Protein AF-A0A2W4L410-F1 (afdb_monomer_lite)

Foldseek 3Di:
DDDDDDDDDDDDPPVDPPPDPPPDPPPDDPQDPVNVVVVVVVVVVVVVVVVVVVVVVVVVVCPDDDDPVVVVVVVCCVLCVVCVVVCVVVVVVVVVVQLVVLCVVCVVVVPNVCSVVVSVVCCVPPVVVVVVVVSVVVVVVVVVVVVVVVVVVVVVVD

Sequence (158 aa):
MRASVTTSTPEASEGPVSRGSRTTLVPPPPPTLFARWTESTLAFLRHFGLLSEMTVRAVRAGFKRPFEGKAIIAQLEALGVASVGIVTVTSVFIGMVMAVQFAFGLRKFGGMEYTGRVVALSFARELAPTLTAGMVGGRRGSGMGGEGGALKVTEEIH

Structure (mmCIF, N/CA/C/O backbone):
data_AF-A0A2W4L410-F1
#
_entry.id   AF-A0A2W4L410-F1
#
loop_
_atom_site.group_PDB
_atom_site.id
_atom_site.type_symbol
_atom_site.label_atom_id
_atom_site.label_alt_id
_atom_site.label_comp_id
_atom_site.label_asym_id
_atom_site.label_entity_id
_atom_site.label_seq_id
_atom_site.pdbx_PDB_ins_code
_atom_site.Cartn_x
_atom_site.Cartn_y
_atom_sit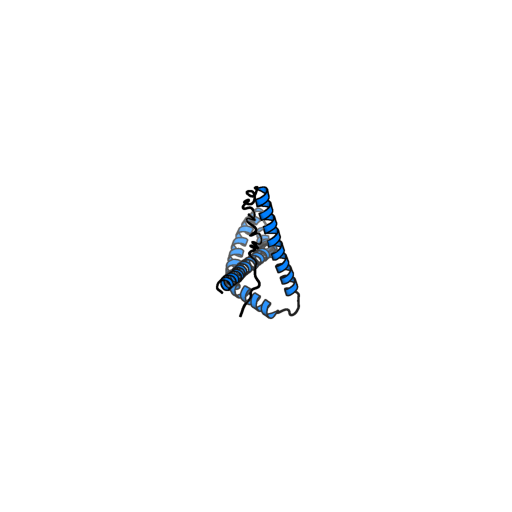e.Cartn_z
_atom_site.occupancy
_atom_site.B_iso_or_equiv
_atom_site.auth_seq_id
_atom_site.auth_comp_id
_atom_site.auth_asym_id
_atom_site.auth_atom_id
_atom_site.pdbx_PDB_model_num
ATOM 1 N N . MET A 1 1 ? 83.180 -35.267 -59.270 1.00 49.53 1 MET A N 1
ATOM 2 C CA . MET A 1 1 ? 82.973 -33.875 -59.718 1.00 49.53 1 MET A CA 1
ATOM 3 C C . MET A 1 1 ? 82.991 -32.993 -58.467 1.00 49.53 1 MET A C 1
ATOM 5 O O . MET A 1 1 ? 82.057 -33.054 -57.683 1.00 49.53 1 MET A O 1
ATOM 9 N N . ARG A 1 2 ? 84.132 -32.323 -58.211 1.00 34.75 2 ARG A N 1
ATOM 10 C CA . ARG A 1 2 ? 84.311 -31.147 -57.314 1.00 34.75 2 ARG A CA 1
ATOM 11 C C . ARG A 1 2 ? 83.206 -30.105 -57.612 1.00 34.75 2 ARG A C 1
ATOM 13 O O . ARG A 1 2 ? 82.719 -30.119 -58.734 1.00 34.75 2 ARG A O 1
ATOM 20 N N . ALA A 1 3 ? 82.787 -29.154 -56.778 1.00 44.81 3 ALA A N 1
ATOM 21 C CA . ALA A 1 3 ? 83.333 -28.466 -55.602 1.00 44.81 3 ALA A CA 1
ATOM 22 C C . ALA A 1 3 ? 82.143 -27.655 -55.005 1.00 44.81 3 ALA A C 1
ATOM 24 O O . ALA A 1 3 ? 81.331 -27.148 -55.771 1.00 44.81 3 ALA A O 1
ATOM 25 N N . SER A 1 4 ? 81.852 -27.709 -53.701 1.00 51.00 4 SER A N 1
ATOM 26 C CA . SER A 1 4 ? 82.269 -26.743 -52.659 1.00 51.00 4 SER A CA 1
ATOM 27 C C . SER A 1 4 ? 81.872 -25.277 -52.892 1.00 51.00 4 SER A C 1
ATOM 29 O O . SER A 1 4 ? 82.469 -24.662 -53.762 1.00 51.00 4 SER A O 1
ATOM 31 N N . VAL A 1 5 ? 80.992 -24.731 -52.036 1.00 59.81 5 VAL A N 1
ATOM 32 C CA . VAL A 1 5 ? 81.019 -23.382 -51.402 1.00 59.81 5 VAL A CA 1
ATOM 33 C C . VAL A 1 5 ? 80.009 -23.464 -50.233 1.00 59.81 5 VAL A C 1
ATOM 35 O O . VAL A 1 5 ? 78.812 -23.542 -50.473 1.00 59.81 5 VAL A O 1
ATOM 38 N N . THR A 1 6 ? 80.403 -23.894 -49.028 1.00 54.19 6 THR A N 1
ATOM 39 C CA . THR A 1 6 ? 80.998 -23.134 -47.902 1.00 54.19 6 THR A CA 1
ATOM 40 C C . THR A 1 6 ? 80.037 -22.197 -47.162 1.00 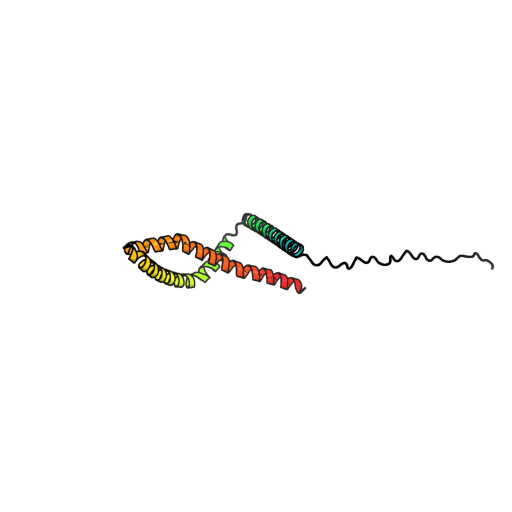54.19 6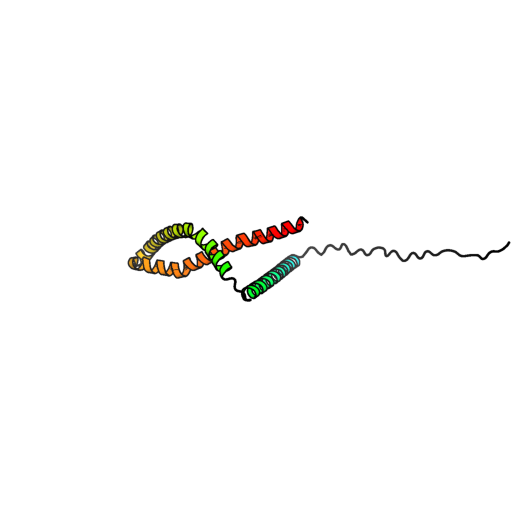 THR A C 1
ATOM 42 O O . THR A 1 6 ? 79.594 -21.212 -47.736 1.00 54.19 6 THR A O 1
ATOM 45 N N . THR A 1 7 ? 79.892 -22.499 -45.856 1.00 51.34 7 THR A N 1
ATOM 46 C CA . THR A 1 7 ? 79.951 -21.584 -44.683 1.00 51.34 7 THR A CA 1
ATOM 47 C C . THR A 1 7 ? 78.867 -20.505 -44.585 1.00 51.34 7 THR A C 1
ATOM 49 O O . THR A 1 7 ? 78.594 -19.819 -45.550 1.00 51.34 7 THR A O 1
ATOM 52 N N . SER A 1 8 ? 78.205 -20.249 -43.461 1.00 49.81 8 SER A N 1
ATOM 53 C CA . SER A 1 8 ? 78.676 -20.102 -42.075 1.00 49.81 8 SER A CA 1
ATOM 54 C C . SER A 1 8 ? 77.421 -19.961 -41.193 1.00 49.81 8 SER A C 1
ATOM 56 O O . SER A 1 8 ? 76.543 -19.195 -41.569 1.00 49.81 8 SER A O 1
ATOM 58 N N . THR A 1 9 ? 77.212 -20.791 -40.165 1.00 48.47 9 THR A N 1
ATOM 59 C CA . THR A 1 9 ? 77.397 -20.442 -38.730 1.00 48.47 9 THR A CA 1
ATOM 60 C C . THR A 1 9 ? 76.334 -19.450 -38.170 1.00 48.47 9 THR A C 1
ATOM 62 O O . THR A 1 9 ? 75.485 -18.993 -38.922 1.00 48.47 9 THR A O 1
ATOM 65 N N . PRO A 1 10 ? 76.213 -19.242 -36.844 1.00 55.56 10 PRO A N 1
ATOM 66 C CA . PRO A 1 10 ? 74.960 -19.431 -36.110 1.00 55.56 10 PRO A CA 1
ATOM 67 C C . PRO A 1 10 ? 74.468 -18.153 -35.402 1.00 55.56 10 PRO A C 1
ATOM 69 O O . PRO A 1 10 ? 75.243 -17.471 -34.753 1.00 55.56 10 PRO A O 1
ATOM 72 N N . GLU A 1 11 ? 73.171 -17.869 -35.400 1.00 48.88 11 GLU A N 1
ATOM 73 C CA . GLU A 1 11 ? 72.583 -16.874 -34.488 1.00 48.88 11 GLU A CA 1
ATOM 74 C C . GLU A 1 11 ? 71.138 -17.317 -34.227 1.00 48.88 11 GLU A C 1
ATOM 76 O O . GLU A 1 11 ? 70.287 -17.268 -35.106 1.00 48.88 11 GLU A O 1
ATOM 81 N N . ALA A 1 12 ? 70.794 -17.914 -33.087 1.00 56.94 12 ALA A N 1
ATOM 82 C CA . ALA A 1 12 ? 70.795 -17.244 -31.789 1.00 56.94 12 ALA A CA 1
ATOM 83 C C . ALA A 1 12 ? 70.233 -15.813 -31.860 1.00 56.94 12 ALA A C 1
ATOM 85 O O . ALA A 1 12 ? 70.721 -14.914 -31.190 1.00 56.94 12 ALA A O 1
ATOM 86 N N . SER A 1 13 ? 69.155 -15.604 -32.622 1.00 47.91 13 SER A N 1
ATOM 87 C CA . SER A 1 13 ? 68.188 -14.564 -32.271 1.00 47.91 13 SER A CA 1
ATOM 88 C C . SER A 1 13 ? 67.256 -15.133 -31.203 1.00 47.91 13 SER A C 1
ATOM 90 O O . SER A 1 13 ? 66.089 -15.449 -31.434 1.00 47.91 13 SER A O 1
ATOM 92 N N . GLU A 1 14 ? 67.823 -15.305 -30.008 1.00 49.97 14 GLU A N 1
ATOM 93 C CA . GLU A 1 14 ? 67.057 -15.188 -28.778 1.00 49.97 14 GLU A CA 1
ATOM 94 C C . GLU A 1 14 ? 66.502 -13.759 -28.754 1.00 49.97 14 GLU A C 1
ATOM 96 O O . GLU A 1 14 ? 67.104 -12.832 -28.212 1.00 49.97 14 GLU A O 1
ATOM 101 N N . GLY A 1 15 ? 65.350 -13.556 -29.400 1.00 46.31 15 GLY A N 1
ATOM 102 C CA . GLY A 1 15 ? 64.506 -12.415 -29.085 1.00 46.31 15 GLY A CA 1
ATOM 103 C C . GLY A 1 15 ? 64.291 -12.443 -27.572 1.00 46.31 15 GLY A C 1
ATOM 104 O O . GLY A 1 15 ? 64.009 -13.520 -27.037 1.00 46.31 15 GLY A O 1
ATOM 105 N N . PRO A 1 16 ? 64.498 -11.324 -26.857 1.00 55.53 16 PRO A N 1
ATOM 106 C CA . PRO A 1 16 ? 64.531 -11.346 -25.411 1.00 55.53 16 PRO A CA 1
ATOM 107 C C . PRO A 1 16 ? 63.186 -11.870 -24.929 1.00 55.53 16 PRO A C 1
ATOM 109 O O . PRO A 1 16 ? 62.162 -11.196 -25.036 1.00 55.53 16 PRO A O 1
ATOM 112 N N . VAL A 1 17 ? 63.206 -13.088 -24.387 1.00 61.50 17 VAL A N 1
ATOM 113 C CA . VAL A 1 17 ? 62.214 -13.561 -23.434 1.00 61.50 17 VAL A CA 1
ATOM 114 C C . VAL A 1 17 ? 62.173 -12.472 -22.378 1.00 61.50 17 VAL A C 1
ATOM 116 O O . VAL A 1 17 ? 63.079 -12.371 -21.545 1.00 61.50 17 VAL A O 1
ATOM 119 N N . SER A 1 18 ? 61.175 -11.589 -22.478 1.00 59.09 18 SER A N 1
ATOM 120 C CA . SER A 1 18 ? 60.958 -10.517 -21.524 1.00 59.09 18 SER A CA 1
ATOM 121 C C . SER A 1 18 ? 60.529 -11.177 -20.223 1.00 59.09 18 SER A C 1
ATOM 123 O O . SER A 1 18 ? 59.351 -11.377 -19.923 1.00 59.09 18 SER A O 1
ATOM 125 N N . ARG A 1 19 ? 61.554 -11.581 -19.475 1.00 59.38 19 ARG A N 1
ATOM 126 C CA . ARG A 1 19 ? 61.540 -11.846 -18.052 1.00 59.38 19 ARG A CA 1
ATOM 127 C C . ARG A 1 19 ? 60.658 -10.807 -17.377 1.00 59.38 19 ARG A C 1
ATOM 129 O O . ARG A 1 19 ? 60.946 -9.619 -17.431 1.00 59.38 19 ARG A O 1
ATOM 136 N N . GLY A 1 20 ? 59.655 -11.295 -16.659 1.00 58.28 20 GLY A N 1
ATOM 137 C CA . GLY A 1 20 ? 59.234 -10.679 -15.411 1.00 58.28 20 GLY A CA 1
ATOM 138 C C . GLY A 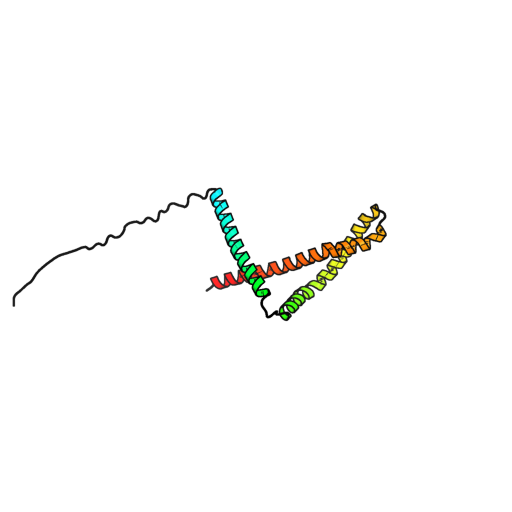1 20 ? 58.739 -9.241 -15.510 1.00 58.28 20 GLY A C 1
ATOM 139 O O . GLY A 1 20 ? 59.326 -8.344 -14.919 1.00 58.28 20 GLY A O 1
ATOM 140 N N . SER A 1 21 ? 57.569 -9.053 -16.103 1.00 51.38 21 SER A N 1
ATOM 141 C CA . SER A 1 21 ? 56.598 -8.118 -15.533 1.00 51.38 21 SER A CA 1
ATOM 142 C C . SER A 1 21 ? 55.663 -8.972 -14.672 1.00 51.38 21 SER A C 1
ATOM 144 O O . SER A 1 21 ? 54.587 -9.364 -15.095 1.00 51.38 21 SER A O 1
ATOM 146 N N . ARG A 1 22 ? 56.085 -9.496 -13.512 1.00 52.97 22 ARG A N 1
ATOM 147 C CA . ARG A 1 22 ? 55.814 -8.836 -12.220 1.00 52.97 22 ARG A CA 1
ATOM 148 C C . ARG A 1 22 ? 54.820 -7.673 -12.360 1.00 52.97 22 ARG A C 1
ATOM 150 O O . ARG A 1 22 ? 55.144 -6.544 -12.014 1.00 52.97 22 ARG A O 1
ATOM 157 N N . THR A 1 23 ? 53.605 -7.950 -12.844 1.00 59.03 23 THR A N 1
ATOM 158 C CA . THR A 1 23 ? 52.434 -7.184 -12.422 1.00 59.03 23 THR A CA 1
ATOM 159 C C . THR A 1 23 ? 52.426 -7.342 -10.922 1.00 59.03 23 THR A C 1
ATOM 161 O O . THR A 1 23 ? 52.232 -8.430 -10.383 1.00 59.03 23 THR A O 1
ATOM 164 N N . THR A 1 24 ? 52.868 -6.280 -10.277 1.00 55.75 24 THR A N 1
ATOM 165 C CA . THR A 1 24 ? 53.118 -6.197 -8.859 1.00 55.75 24 THR A CA 1
ATOM 166 C C . THR A 1 24 ? 51.919 -6.766 -8.116 1.00 55.75 24 THR A C 1
ATOM 168 O O . THR A 1 24 ? 50.854 -6.158 -8.093 1.00 55.75 24 THR A O 1
ATOM 171 N N . LEU A 1 25 ? 52.134 -7.921 -7.483 1.00 58.12 25 LEU A N 1
ATOM 172 C CA . LEU A 1 25 ? 51.432 -8.423 -6.301 1.00 58.12 25 LEU A CA 1
ATOM 173 C C . LEU A 1 25 ? 51.635 -7.433 -5.134 1.00 58.12 25 LEU A C 1
ATOM 175 O O . LEU A 1 25 ? 52.060 -7.803 -4.046 1.00 58.12 25 LEU A O 1
ATOM 179 N N . VAL A 1 26 ? 51.400 -6.142 -5.372 1.00 61.03 26 VAL A N 1
ATOM 180 C CA . VAL A 1 26 ? 51.114 -5.195 -4.307 1.00 61.03 26 VAL A CA 1
ATOM 181 C C . VAL A 1 26 ? 49.641 -5.450 -4.024 1.00 61.03 26 VAL A C 1
ATOM 183 O O . VAL A 1 26 ? 48.812 -5.098 -4.869 1.00 61.03 26 VAL A O 1
ATOM 186 N N . PRO A 1 27 ? 49.288 -6.141 -2.922 1.00 68.94 27 PRO A N 1
ATOM 187 C CA . PRO A 1 27 ? 47.896 -6.181 -2.514 1.00 68.94 27 PRO A CA 1
ATOM 188 C C . PRO A 1 27 ? 47.415 -4.727 -2.447 1.00 68.94 27 PRO A C 1
ATOM 190 O O . PRO A 1 27 ? 48.185 -3.873 -1.984 1.00 68.94 27 PRO A O 1
ATOM 193 N N . PRO A 1 28 ? 46.200 -4.410 -2.935 1.00 73.50 28 PRO A N 1
ATOM 194 C CA . PRO A 1 28 ? 45.648 -3.081 -2.725 1.00 73.50 28 PRO A CA 1
ATOM 195 C C . PRO A 1 28 ? 45.826 -2.745 -1.237 1.00 73.50 28 PRO A C 1
ATOM 197 O O . PRO A 1 28 ? 45.608 -3.636 -0.404 1.00 73.50 28 PRO A O 1
ATOM 200 N N . PRO A 1 29 ? 46.309 -1.534 -0.890 1.00 74.44 29 PRO A N 1
ATOM 201 C CA . PRO A 1 29 ? 46.491 -1.160 0.507 1.00 74.44 29 PRO A CA 1
ATOM 202 C C . PRO A 1 29 ? 45.205 -1.521 1.254 1.00 74.44 29 PRO A C 1
ATOM 204 O O . PRO A 1 29 ? 44.129 -1.267 0.699 1.00 74.44 29 PRO A O 1
ATOM 207 N N . PRO A 1 30 ? 45.288 -2.166 2.441 1.00 72.69 30 PRO A N 1
ATOM 208 C CA . PRO A 1 30 ? 44.104 -2.616 3.158 1.00 72.69 30 PRO A CA 1
ATOM 209 C C . PRO A 1 30 ? 43.162 -1.427 3.211 1.00 72.69 30 PRO A C 1
ATOM 211 O O . PRO A 1 30 ? 43.602 -0.346 3.626 1.00 72.69 30 PRO A O 1
ATOM 214 N N . PRO A 1 31 ? 41.936 -1.570 2.684 1.00 70.06 31 PRO A N 1
ATOM 215 C CA . PRO A 1 31 ? 41.114 -0.417 2.424 1.00 70.06 31 PRO A CA 1
ATOM 216 C C . PRO A 1 31 ? 40.928 0.264 3.770 1.00 70.06 31 PRO A C 1
ATOM 218 O O . PRO A 1 31 ? 40.412 -0.322 4.729 1.00 70.06 31 PRO A O 1
ATOM 221 N N . THR A 1 32 ? 41.445 1.488 3.859 1.00 82.50 32 THR A N 1
ATOM 222 C CA . THR A 1 32 ? 41.225 2.340 5.019 1.00 82.50 32 THR A CA 1
ATOM 223 C C . THR A 1 32 ? 39.720 2.368 5.268 1.00 82.50 32 THR A C 1
ATOM 225 O O . THR A 1 32 ? 38.928 2.199 4.337 1.00 82.50 32 THR A O 1
ATOM 228 N N . LEU A 1 33 ? 39.278 2.556 6.514 1.00 80.19 33 LEU A N 1
ATOM 229 C CA . LEU A 1 33 ? 37.837 2.634 6.803 1.00 80.19 33 LEU A CA 1
ATOM 230 C C . LEU A 1 33 ? 37.129 3.624 5.857 1.00 80.19 33 LEU A C 1
ATOM 232 O O . LEU A 1 33 ? 36.014 3.370 5.410 1.00 80.19 33 LEU A O 1
ATOM 236 N N . PHE A 1 34 ? 37.848 4.678 5.460 1.00 81.44 34 PHE A N 1
ATOM 237 C CA . PHE A 1 34 ? 37.446 5.626 4.431 1.00 81.44 34 PHE A CA 1
ATOM 238 C C . PHE A 1 34 ? 37.350 5.024 3.017 1.00 81.44 34 PHE A C 1
ATOM 240 O O . PHE A 1 34 ? 36.342 5.231 2.345 1.00 81.44 34 PHE A O 1
ATOM 247 N N . ALA A 1 35 ? 38.336 4.246 2.559 1.00 82.81 35 ALA A N 1
ATOM 248 C CA . ALA A 1 35 ? 38.268 3.552 1.271 1.00 82.8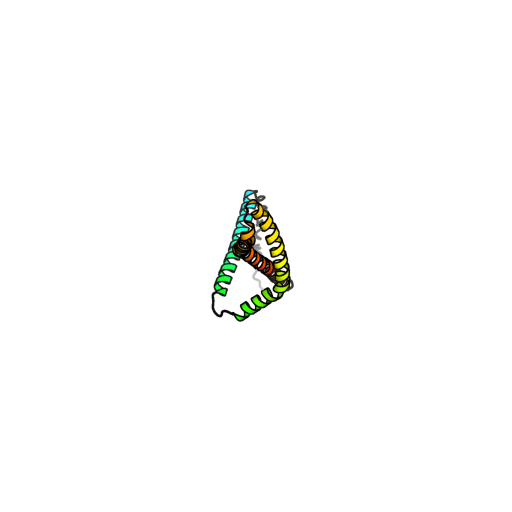1 35 ALA A CA 1
ATOM 249 C C . ALA A 1 35 ? 37.096 2.555 1.215 1.00 82.81 35 ALA A C 1
ATOM 251 O O . ALA A 1 35 ? 36.323 2.591 0.263 1.00 82.81 35 ALA A O 1
ATOM 252 N N . ARG A 1 36 ? 36.868 1.761 2.274 1.00 81.12 36 ARG A N 1
ATOM 253 C CA . ARG A 1 36 ? 35.719 0.830 2.353 1.00 81.12 36 ARG A CA 1
ATOM 254 C C . ARG A 1 36 ? 34.382 1.562 2.289 1.00 81.12 36 ARG A C 1
ATOM 256 O O . ARG A 1 36 ? 33.450 1.111 1.622 1.00 81.12 36 ARG A O 1
ATOM 263 N N . TRP A 1 37 ? 34.283 2.691 2.989 1.00 86.25 37 TRP A N 1
ATOM 264 C CA . TRP A 1 37 ? 33.086 3.527 3.000 1.00 86.25 37 TRP A CA 1
ATOM 265 C C . TRP A 1 37 ? 32.830 4.171 1.632 1.00 86.25 37 TRP A C 1
ATOM 267 O O . TRP A 1 37 ? 31.695 4.186 1.151 1.00 86.25 37 TRP A O 1
ATOM 277 N N . THR A 1 38 ? 33.891 4.624 0.965 1.00 88.31 38 THR A N 1
ATOM 278 C CA . THR A 1 38 ? 33.817 5.223 -0.372 1.00 88.31 38 THR A CA 1
ATOM 279 C C . THR A 1 38 ? 33.436 4.180 -1.422 1.00 88.31 38 THR A C 1
ATOM 281 O O . THR A 1 38 ? 32.523 4.416 -2.209 1.00 88.31 38 THR A O 1
ATOM 284 N N . GLU A 1 39 ? 34.054 2.996 -1.402 1.00 87.00 39 GLU A N 1
ATOM 285 C CA . GLU A 1 39 ? 33.712 1.876 -2.290 1.00 87.00 39 GLU A CA 1
ATOM 286 C C . GLU A 1 39 ? 32.261 1.422 -2.101 1.00 87.00 39 GLU A C 1
ATOM 288 O O . GLU A 1 39 ? 31.547 1.227 -3.084 1.00 87.00 39 GLU A O 1
ATOM 293 N N . SER A 1 40 ? 31.788 1.337 -0.853 1.00 86.12 40 SER A N 1
ATOM 294 C CA . SER A 1 40 ? 30.394 0.985 -0.544 1.00 86.12 40 SER A CA 1
ATOM 295 C C . SER A 1 40 ? 29.413 2.047 -1.045 1.00 86.12 40 SER A C 1
ATOM 297 O O . SER A 1 40 ? 28.377 1.718 -1.622 1.00 86.12 40 SER A O 1
ATOM 299 N N . THR A 1 41 ? 29.754 3.326 -0.878 1.00 85.94 41 THR A N 1
ATOM 300 C CA . THR A 1 41 ? 28.931 4.453 -1.336 1.00 85.94 41 THR A CA 1
ATOM 301 C C . THR A 1 41 ? 28.865 4.496 -2.861 1.00 85.94 41 THR A C 1
ATOM 303 O O . THR A 1 41 ? 27.781 4.618 -3.429 1.00 85.94 41 THR A O 1
ATOM 306 N N . LEU A 1 42 ? 29.998 4.312 -3.546 1.00 88.00 42 LEU A N 1
ATOM 307 C CA . LEU A 1 42 ? 30.064 4.242 -5.008 1.00 88.00 42 LEU A CA 1
ATOM 308 C C . LEU A 1 42 ? 29.333 3.016 -5.561 1.00 88.00 42 LEU A C 1
ATOM 310 O O . LEU A 1 42 ? 28.639 3.124 -6.574 1.00 88.00 42 LEU A O 1
ATOM 314 N N . ALA A 1 43 ? 29.450 1.864 -4.899 1.00 87.31 43 ALA A N 1
ATOM 315 C CA . ALA A 1 43 ? 28.682 0.678 -5.248 1.00 87.31 43 ALA A CA 1
ATOM 316 C C . ALA A 1 43 ? 27.180 0.952 -5.103 1.00 87.31 43 ALA A C 1
ATOM 318 O O . ALA A 1 43 ? 26.429 0.697 -6.043 1.00 87.31 43 ALA A O 1
ATOM 319 N N . PHE A 1 44 ? 26.739 1.534 -3.986 1.00 88.44 44 PHE A N 1
ATOM 320 C CA . PHE A 1 44 ? 25.339 1.904 -3.774 1.00 88.44 44 PHE A CA 1
ATOM 321 C C . PHE A 1 44 ? 24.832 2.882 -4.843 1.00 88.44 44 PHE A C 1
ATOM 323 O O . PHE A 1 44 ? 23.795 2.633 -5.450 1.00 88.44 44 PHE A O 1
ATOM 330 N N . LEU A 1 45 ? 25.595 3.937 -5.149 1.00 92.44 45 LEU A N 1
ATOM 331 C CA . LEU A 1 45 ? 25.276 4.913 -6.199 1.00 92.44 45 LEU A CA 1
ATOM 332 C C . LEU A 1 45 ? 25.155 4.269 -7.586 1.00 92.44 45 LEU A C 1
ATOM 334 O O . LEU A 1 45 ? 24.243 4.610 -8.336 1.00 92.44 45 LEU A O 1
ATOM 338 N N . ARG A 1 46 ? 26.028 3.314 -7.930 1.00 90.56 46 ARG A N 1
ATOM 339 C CA . ARG A 1 46 ? 25.936 2.570 -9.198 1.00 90.56 46 ARG A CA 1
ATOM 340 C C . ARG A 1 46 ? 24.677 1.709 -9.266 1.00 90.56 46 ARG A C 1
ATOM 342 O O . ARG A 1 46 ? 23.966 1.767 -10.265 1.00 90.56 46 ARG A O 1
ATOM 349 N N . HIS A 1 47 ? 24.375 0.953 -8.209 1.00 89.31 47 HIS A N 1
ATOM 350 C CA . HIS A 1 47 ? 23.152 0.143 -8.147 1.00 89.31 47 HIS A CA 1
ATOM 351 C C . HIS A 1 47 ? 21.905 1.023 -8.210 1.00 89.31 47 HIS A C 1
ATOM 353 O O . HIS A 1 47 ? 20.976 0.730 -8.958 1.00 89.31 47 HIS A O 1
ATOM 359 N N . PHE A 1 48 ? 21.910 2.139 -7.484 1.00 91.62 48 PHE A N 1
ATOM 360 C CA . PHE A 1 48 ? 20.834 3.116 -7.513 1.00 91.62 48 PHE A CA 1
ATOM 361 C C . PHE A 1 48 ? 20.659 3.726 -8.910 1.00 91.62 48 PHE A C 1
ATOM 363 O O . PHE A 1 48 ? 19.534 3.838 -9.389 1.00 91.62 48 PHE A O 1
ATOM 370 N N . GLY A 1 49 ? 21.758 4.042 -9.602 1.00 90.50 49 GLY A N 1
ATOM 371 C CA . GLY A 1 49 ? 21.749 4.515 -10.987 1.00 90.50 49 GLY A CA 1
ATOM 372 C C . GLY A 1 49 ? 21.093 3.516 -11.944 1.00 90.50 49 GLY A C 1
ATOM 373 O O . GLY A 1 49 ? 20.171 3.886 -12.670 1.00 90.50 49 GLY A O 1
ATOM 374 N N . LEU A 1 50 ? 21.483 2.241 -11.880 1.00 89.69 50 LEU A N 1
ATOM 375 C CA . LEU A 1 50 ? 20.885 1.173 -12.692 1.00 89.69 50 LEU A CA 1
ATOM 376 C C . LEU A 1 50 ? 19.390 0.986 -12.391 1.00 89.69 50 LEU A C 1
ATOM 378 O O . LEU A 1 50 ? 18.575 0.932 -13.313 1.00 89.69 50 LEU A O 1
ATOM 382 N N . LEU A 1 51 ? 19.014 0.949 -11.109 1.00 88.50 51 LEU A N 1
ATOM 383 C CA . LEU A 1 51 ? 17.614 0.861 -10.683 1.00 88.50 51 LEU A CA 1
ATOM 384 C C . LEU A 1 51 ? 16.799 2.059 -11.180 1.00 88.50 51 LEU A C 1
ATOM 386 O O . LEU A 1 51 ? 15.673 1.891 -11.652 1.00 88.50 51 LEU A O 1
ATOM 390 N N . SER A 1 52 ? 17.368 3.264 -11.111 1.00 90.62 52 SER A N 1
ATOM 391 C CA . SER A 1 52 ? 16.715 4.488 -11.575 1.00 90.62 52 SER A CA 1
ATOM 392 C C . SER A 1 52 ? 16.478 4.458 -13.084 1.00 90.62 52 SER A C 1
ATOM 394 O O . SER A 1 52 ? 15.387 4.789 -13.546 1.00 90.62 52 SER A O 1
ATOM 396 N N . GLU A 1 53 ? 17.447 3.973 -13.858 1.00 91.56 53 GLU A N 1
ATOM 397 C CA . GLU A 1 53 ? 17.325 3.863 -15.303 1.00 91.56 53 GLU A CA 1
ATOM 398 C C . GLU A 1 53 ? 16.278 2.817 -15.698 1.00 91.56 53 GLU A C 1
ATOM 400 O O . GLU A 1 53 ? 15.419 3.094 -16.540 1.00 91.56 53 GLU A O 1
ATOM 405 N N . MET A 1 54 ? 16.292 1.646 -15.054 1.00 87.88 54 MET A N 1
ATOM 406 C CA . MET A 1 54 ? 15.268 0.619 -15.258 1.00 87.88 54 MET A CA 1
ATOM 407 C C . MET A 1 54 ? 13.874 1.144 -14.909 1.00 87.88 54 MET A C 1
ATOM 409 O O . MET A 1 54 ? 12.934 0.943 -15.678 1.00 87.88 54 MET A O 1
ATOM 413 N N . THR A 1 55 ? 13.749 1.890 -13.811 1.00 88.19 55 THR A N 1
ATOM 414 C CA . THR A 1 55 ? 12.484 2.503 -13.391 1.00 88.19 55 THR A CA 1
ATOM 415 C C . THR A 1 55 ? 12.000 3.533 -14.410 1.00 88.19 55 THR A C 1
ATOM 417 O O . THR A 1 55 ? 10.849 3.483 -14.836 1.00 88.19 55 THR A O 1
ATOM 420 N N . VAL A 1 56 ? 12.865 4.440 -14.871 1.00 90.25 56 VAL A N 1
ATOM 421 C CA . VAL A 1 56 ? 12.503 5.460 -15.871 1.00 90.25 56 VAL A CA 1
ATOM 422 C C . VAL A 1 56 ? 12.112 4.816 -17.200 1.00 90.25 56 VAL A C 1
ATOM 424 O O . VAL A 1 56 ? 11.135 5.242 -17.822 1.00 90.25 56 VAL A O 1
ATOM 427 N N . ARG A 1 57 ? 12.833 3.779 -17.639 1.00 87.31 57 ARG A N 1
ATOM 428 C CA . ARG A 1 57 ? 12.489 3.015 -18.847 1.00 87.31 57 ARG A CA 1
ATOM 429 C C . ARG A 1 57 ? 11.141 2.307 -18.689 1.00 87.31 57 ARG A C 1
ATOM 431 O O . ARG A 1 57 ? 10.321 2.409 -19.597 1.00 87.31 57 ARG A O 1
ATOM 438 N N . ALA A 1 58 ? 10.884 1.673 -17.545 1.00 84.81 58 ALA A N 1
ATOM 439 C CA . ALA A 1 58 ? 9.616 1.007 -17.248 1.00 84.81 58 ALA A CA 1
ATOM 440 C C . ALA A 1 58 ? 8.438 1.993 -17.218 1.00 84.81 58 ALA A C 1
ATOM 442 O O . ALA A 1 58 ? 7.415 1.751 -17.855 1.00 84.81 58 ALA A O 1
ATOM 443 N N . VAL A 1 59 ? 8.601 3.146 -16.563 1.00 85.88 59 VAL A N 1
ATOM 444 C CA . VAL A 1 59 ? 7.585 4.209 -16.543 1.00 85.88 59 VAL A CA 1
ATOM 445 C C . VAL A 1 59 ? 7.330 4.730 -17.959 1.00 85.88 59 VAL A C 1
ATOM 447 O O . VAL A 1 59 ? 6.182 4.806 -18.387 1.00 85.88 59 VAL A O 1
ATOM 450 N N . ARG A 1 60 ? 8.379 5.027 -18.736 1.00 85.06 60 ARG A N 1
ATOM 451 C CA . ARG A 1 60 ? 8.226 5.475 -20.133 1.00 85.06 60 ARG A CA 1
ATOM 452 C C . ARG A 1 60 ? 7.553 4.426 -21.017 1.00 85.06 60 ARG A C 1
ATOM 454 O O . ARG A 1 60 ? 6.776 4.800 -21.890 1.00 85.06 60 ARG A O 1
ATOM 461 N N . ALA A 1 61 ? 7.839 3.143 -20.805 1.00 80.19 61 ALA A N 1
ATOM 462 C CA . ALA A 1 61 ? 7.188 2.047 -21.515 1.00 80.19 61 ALA A CA 1
ATOM 463 C C . ALA A 1 61 ? 5.704 1.933 -21.136 1.00 80.19 61 ALA A C 1
ATOM 465 O O . ALA A 1 61 ? 4.873 1.789 -22.026 1.00 80.19 61 ALA A O 1
ATOM 466 N N . GLY A 1 62 ? 5.361 2.110 -19.856 1.00 77.12 62 GLY A N 1
ATOM 467 C CA . GLY A 1 62 ? 3.975 2.103 -19.377 1.00 77.12 62 GLY A CA 1
ATOM 468 C C . GLY A 1 62 ? 3.104 3.239 -19.930 1.00 77.12 62 GLY A C 1
ATOM 469 O O . GLY A 1 62 ? 1.890 3.090 -20.014 1.00 77.12 62 GLY A O 1
ATOM 470 N N . PHE A 1 63 ? 3.706 4.356 -20.353 1.00 77.75 63 PHE A N 1
ATOM 471 C CA . PHE A 1 63 ? 3.000 5.471 -21.000 1.00 77.75 63 PHE A CA 1
ATOM 472 C C . PHE A 1 63 ? 2.975 5.395 -22.541 1.00 77.75 63 PHE A C 1
ATOM 474 O O . PHE A 1 63 ? 2.302 6.213 -23.176 1.00 77.75 63 PHE A O 1
ATOM 481 N N . LYS A 1 64 ? 3.666 4.435 -23.174 1.00 70.19 64 LYS A N 1
ATOM 482 C CA . LYS A 1 64 ? 3.574 4.213 -24.629 1.00 70.19 64 LYS A CA 1
ATOM 483 C C . LYS A 1 64 ? 2.359 3.330 -24.953 1.00 70.19 64 LYS A C 1
ATOM 485 O O . LYS A 1 64 ? 2.156 2.290 -24.345 1.00 70.19 64 LYS A O 1
ATOM 490 N N . ARG A 1 65 ? 1.542 3.744 -25.933 1.00 56.22 65 ARG A N 1
ATOM 491 C CA . ARG A 1 65 ? 0.414 2.950 -26.473 1.00 56.22 65 ARG A CA 1
ATOM 492 C C . ARG A 1 65 ? 0.945 1.666 -27.145 1.00 56.22 65 ARG A C 1
ATOM 494 O O . ARG A 1 65 ? 1.960 1.774 -27.832 1.00 56.22 65 ARG A O 1
ATOM 501 N N . PRO A 1 66 ? 0.269 0.504 -27.048 1.00 66.56 66 PRO A N 1
ATOM 502 C CA . PRO A 1 66 ? -1.125 0.299 -26.639 1.00 66.56 66 PRO A CA 1
ATOM 503 C C . PRO A 1 66 ? -1.306 0.049 -25.132 1.00 66.56 66 PRO A C 1
ATOM 505 O O . PRO A 1 66 ? -0.622 -0.767 -24.531 1.00 66.56 66 PRO A O 1
ATOM 508 N N . PHE A 1 67 ? -2.286 0.729 -24.529 1.00 69.56 67 PHE A N 1
ATOM 509 C CA . PHE A 1 67 ? -2.724 0.430 -23.164 1.00 69.56 67 PHE A CA 1
ATOM 510 C C . PHE A 1 67 ? -3.491 -0.898 -23.163 1.00 69.56 67 PHE A C 1
ATOM 512 O O . PHE A 1 67 ? -4.626 -0.968 -23.638 1.00 69.56 67 PHE A O 1
ATOM 519 N N . GLU A 1 68 ? -2.899 -1.950 -22.604 1.00 75.25 68 GLU A N 1
ATOM 520 C CA . GLU A 1 68 ? -3.573 -3.231 -22.384 1.00 75.25 68 GLU A CA 1
ATOM 521 C C . GLU A 1 68 ? -4.502 -3.154 -21.163 1.00 75.25 68 GLU A C 1
ATOM 523 O O . GLU A 1 68 ? -4.277 -3.779 -20.128 1.00 75.25 68 GLU A O 1
ATOM 528 N N . GLY A 1 69 ? -5.591 -2.388 -21.272 1.00 79.56 69 GLY A N 1
ATOM 529 C CA . GLY A 1 69 ? -6.580 -2.260 -20.192 1.00 79.56 69 GLY A CA 1
ATOM 530 C C . GLY A 1 69 ? -7.131 -3.611 -19.713 1.00 79.56 69 GLY A C 1
ATOM 531 O O . GLY A 1 69 ? -7.420 -3.775 -18.533 1.00 79.56 69 GLY A O 1
ATOM 532 N N . LYS A 1 70 ? -7.186 -4.614 -20.601 1.00 83.31 70 LYS A N 1
ATOM 533 C CA . LYS A 1 70 ? -7.564 -5.994 -20.257 1.00 83.31 70 LYS A CA 1
ATOM 534 C C . LYS A 1 70 ? -6.606 -6.635 -19.249 1.00 83.31 70 LYS A C 1
ATOM 536 O O . LYS A 1 70 ? -7.071 -7.281 -18.318 1.00 83.31 70 LYS A O 1
ATOM 541 N N . ALA A 1 71 ? -5.297 -6.426 -19.396 1.00 82.69 71 ALA A N 1
ATOM 542 C CA . ALA A 1 71 ? -4.300 -6.948 -18.464 1.00 82.69 71 ALA A CA 1
ATOM 543 C C . ALA A 1 71 ? -4.414 -6.273 -17.088 1.00 82.69 71 ALA A C 1
ATOM 545 O O . ALA A 1 71 ? -4.308 -6.935 -16.057 1.00 82.69 71 ALA A O 1
ATOM 546 N N . ILE A 1 72 ? -4.709 -4.968 -17.066 1.00 82.94 72 ILE A N 1
ATOM 547 C CA . ILE A 1 72 ? -4.958 -4.220 -15.826 1.00 82.94 72 ILE A CA 1
ATOM 548 C C . ILE A 1 72 ? -6.203 -4.760 -15.116 1.00 82.94 72 ILE A C 1
ATOM 550 O O . ILE A 1 72 ? -6.152 -5.026 -13.918 1.00 82.94 72 ILE A O 1
ATOM 554 N N . ILE A 1 73 ? -7.304 -4.958 -15.845 1.00 85.69 73 ILE A N 1
ATOM 555 C CA . ILE A 1 73 ? -8.549 -5.499 -15.282 1.00 85.69 73 ILE A CA 1
ATOM 556 C C . ILE A 1 73 ? -8.329 -6.918 -14.753 1.00 85.69 73 ILE A C 1
ATOM 558 O O . ILE A 1 73 ? -8.718 -7.193 -13.624 1.00 85.69 73 ILE A O 1
ATOM 562 N N . ALA A 1 74 ? -7.634 -7.783 -15.496 1.00 85.62 74 ALA A N 1
ATOM 563 C CA . ALA A 1 74 ? -7.315 -9.136 -15.042 1.00 85.62 74 ALA A CA 1
ATOM 564 C C . ALA A 1 74 ? -6.463 -9.134 -13.757 1.00 85.62 74 ALA A C 1
ATOM 566 O O . ALA A 1 74 ? -6.711 -9.916 -12.839 1.00 85.62 74 ALA A O 1
ATOM 567 N N . GLN A 1 75 ? -5.491 -8.220 -13.643 1.00 82.25 75 GLN A N 1
ATOM 568 C CA . GLN A 1 75 ? -4.710 -8.052 -12.414 1.00 82.25 75 GLN A CA 1
ATOM 569 C C . GLN A 1 75 ? -5.560 -7.513 -11.259 1.00 82.25 75 GLN A C 1
ATOM 571 O O . GLN A 1 75 ? -5.396 -7.967 -10.130 1.00 82.25 75 GLN A O 1
ATOM 576 N N . LEU A 1 76 ? -6.467 -6.569 -11.514 1.00 82.88 76 LEU A N 1
ATOM 577 C CA . LEU A 1 76 ? -7.386 -6.050 -10.499 1.00 82.88 76 LEU A CA 1
ATOM 578 C C . LEU A 1 76 ? -8.365 -7.122 -10.018 1.00 82.88 76 LEU A C 1
ATOM 580 O O . LEU A 1 76 ? -8.610 -7.211 -8.819 1.00 82.88 76 LEU A O 1
ATOM 584 N N . GLU A 1 77 ? -8.877 -7.956 -10.917 1.00 84.75 77 GLU A N 1
ATOM 585 C CA . GLU A 1 77 ? -9.759 -9.073 -10.583 1.00 84.75 77 GLU A CA 1
ATOM 586 C C . GLU A 1 77 ? -9.017 -10.114 -9.736 1.00 84.75 77 GLU A C 1
ATOM 588 O O . GLU A 1 77 ? -9.473 -10.465 -8.648 1.00 84.75 77 GLU A O 1
ATOM 593 N N . ALA A 1 78 ? -7.812 -10.518 -10.146 1.00 81.62 78 ALA A N 1
ATOM 594 C CA . ALA A 1 78 ? -6.985 -11.450 -9.381 1.00 81.62 78 ALA A CA 1
ATOM 595 C C . ALA A 1 78 ? -6.565 -10.892 -8.003 1.00 81.62 78 ALA A C 1
ATOM 597 O O . ALA A 1 78 ? -6.478 -11.631 -7.017 1.00 81.62 78 ALA A O 1
ATOM 598 N N . LEU A 1 79 ? -6.299 -9.586 -7.905 1.00 77.88 79 LEU A N 1
ATOM 599 C CA . LEU A 1 79 ? -5.951 -8.927 -6.643 1.00 77.88 79 LEU A CA 1
ATOM 600 C C . LEU A 1 79 ? -7.169 -8.765 -5.727 1.00 77.88 79 LEU A C 1
ATOM 602 O O . LEU A 1 79 ? -7.086 -9.073 -4.534 1.00 77.88 79 LEU A O 1
ATOM 606 N N . GLY A 1 80 ? -8.285 -8.303 -6.284 1.00 76.00 80 GLY A N 1
ATOM 607 C CA . GLY A 1 80 ? -9.522 -8.010 -5.572 1.00 76.00 80 GLY A CA 1
ATOM 608 C C . GLY A 1 80 ? -10.230 -9.278 -5.118 1.00 76.00 80 GLY A C 1
ATOM 609 O O . GLY A 1 80 ? -10.384 -9.497 -3.919 1.00 76.00 80 GLY A O 1
ATOM 610 N N . VAL A 1 81 ? -10.600 -10.159 -6.047 1.00 82.44 81 VAL A N 1
ATOM 611 C CA . VAL A 1 81 ? -11.424 -11.345 -5.751 1.00 82.44 81 VAL A CA 1
ATOM 612 C C . VAL A 1 81 ? -10.737 -12.265 -4.739 1.00 82.44 81 VAL A C 1
ATOM 614 O O . VAL A 1 81 ? -11.376 -12.727 -3.796 1.00 82.44 81 VAL A O 1
ATOM 617 N N . ALA A 1 82 ? -9.417 -12.446 -4.849 1.00 80.25 82 ALA A N 1
ATOM 618 C CA . ALA A 1 82 ? -8.650 -13.271 -3.914 1.00 80.25 82 ALA A CA 1
ATOM 619 C C . ALA A 1 82 ? -8.575 -12.701 -2.484 1.00 80.25 82 ALA A C 1
ATOM 621 O O . ALA A 1 82 ? -8.186 -13.419 -1.565 1.00 80.25 82 ALA A O 1
ATOM 622 N N . SER A 1 83 ? -8.877 -11.416 -2.277 1.00 81.44 83 SER A N 1
ATOM 623 C CA . SER A 1 83 ? -8.748 -10.755 -0.972 1.00 81.44 83 SER A CA 1
ATOM 624 C C . SER A 1 83 ? -10.079 -10.324 -0.346 1.00 81.44 83 SER A C 1
ATOM 626 O O . SER A 1 83 ? -10.130 -10.176 0.875 1.00 81.44 83 SER A O 1
ATOM 628 N N . VAL A 1 84 ? -11.170 -10.220 -1.117 1.00 86.25 84 VAL A N 1
ATOM 629 C CA . VAL A 1 84 ? -12.498 -9.775 -0.637 1.00 86.25 84 VAL A CA 1
ATOM 630 C C . VAL A 1 84 ? -12.975 -10.547 0.597 1.00 86.25 84 VAL A C 1
ATOM 632 O O . VAL A 1 84 ? -13.456 -9.927 1.543 1.00 86.25 84 VAL A O 1
ATOM 635 N N . GLY A 1 85 ? -12.811 -11.873 0.640 1.00 88.44 85 GLY A N 1
ATOM 636 C CA . GLY A 1 85 ? -13.277 -12.683 1.774 1.00 88.44 85 GLY A CA 1
ATOM 637 C C . GLY A 1 85 ? -12.595 -12.310 3.097 1.00 88.44 85 GLY A C 1
ATOM 638 O O . GLY A 1 85 ? -13.262 -11.982 4.078 1.00 88.44 85 GLY A O 1
ATOM 639 N N . ILE A 1 86 ? -11.259 -12.284 3.107 1.00 88.12 86 ILE A N 1
ATOM 640 C CA . ILE A 1 86 ? -10.463 -11.943 4.298 1.00 88.12 86 ILE A CA 1
ATOM 641 C C . ILE A 1 86 ? -10.652 -10.467 4.675 1.00 88.12 86 ILE A C 1
ATOM 643 O O . ILE A 1 86 ? -10.804 -10.146 5.855 1.00 88.12 86 ILE A O 1
ATOM 647 N N . VAL A 1 87 ? -10.686 -9.565 3.689 1.00 86.44 87 VAL A N 1
ATOM 648 C CA . VAL A 1 87 ? -10.885 -8.124 3.913 1.00 86.44 87 VAL A CA 1
ATOM 649 C C . VAL A 1 87 ? -12.260 -7.842 4.520 1.00 86.44 87 VAL A C 1
ATOM 651 O O . VAL A 1 87 ? -12.361 -7.045 5.448 1.00 86.44 87 VAL A O 1
ATOM 654 N N . THR A 1 88 ? -13.314 -8.529 4.074 1.00 89.12 88 THR A N 1
ATOM 655 C CA . THR A 1 88 ? -14.666 -8.334 4.623 1.00 89.12 88 THR A CA 1
ATOM 656 C C . THR A 1 88 ? -14.704 -8.701 6.101 1.00 89.12 88 THR A C 1
ATOM 658 O O . THR A 1 88 ? -15.086 -7.876 6.930 1.00 89.12 88 THR A O 1
ATOM 661 N N . VAL A 1 89 ? -14.229 -9.900 6.454 1.00 93.62 89 VAL A N 1
ATOM 662 C CA . VAL A 1 89 ? -14.218 -10.369 7.847 1.00 93.62 89 VAL A CA 1
ATOM 663 C C . VAL A 1 89 ? -13.372 -9.446 8.726 1.00 93.62 89 VAL A C 1
ATOM 665 O O . VAL A 1 89 ? -13.846 -8.957 9.750 1.00 93.62 89 VAL A O 1
ATOM 668 N N . THR A 1 90 ? -12.142 -9.142 8.309 1.00 90.75 90 THR A N 1
ATOM 669 C CA . THR A 1 90 ? -11.243 -8.270 9.081 1.00 90.75 90 THR A CA 1
ATOM 670 C C . THR A 1 90 ? -11.793 -6.851 9.235 1.00 90.75 90 THR A C 1
ATOM 672 O O . THR A 1 90 ? -11.703 -6.299 10.327 1.00 90.75 90 THR A O 1
ATOM 675 N N . SER A 1 91 ? -12.430 -6.276 8.210 1.00 88.62 91 SER A N 1
ATOM 676 C CA . SER A 1 91 ? -13.023 -4.931 8.286 1.00 88.62 91 SER A CA 1
ATOM 677 C C . SER A 1 91 ? -14.157 -4.829 9.310 1.00 88.62 91 SER A C 1
ATOM 679 O O . SER A 1 91 ? -14.246 -3.825 10.017 1.00 88.62 91 SER A O 1
ATOM 681 N N . VAL A 1 92 ? -14.968 -5.882 9.465 1.00 91.12 92 VAL A N 1
ATOM 682 C CA . VAL A 1 92 ? -16.023 -5.944 10.489 1.00 91.12 92 VAL A CA 1
ATOM 683 C C . VAL A 1 92 ? -15.410 -5.941 11.889 1.00 91.12 92 VAL A C 1
ATOM 685 O O . VAL A 1 92 ? -15.817 -5.146 12.739 1.00 91.12 92 VAL A O 1
ATOM 688 N N . PHE A 1 93 ? -14.395 -6.777 12.124 1.00 93.31 93 PHE A N 1
ATOM 689 C CA . PHE A 1 93 ? -13.695 -6.810 13.411 1.00 93.31 93 PHE A CA 1
ATOM 690 C C . PHE A 1 93 ? -12.991 -5.484 13.716 1.00 93.31 93 PHE A C 1
ATOM 692 O O . PHE A 1 93 ? -13.121 -4.964 14.824 1.00 93.31 93 PHE A O 1
ATOM 699 N N . ILE A 1 94 ? -12.304 -4.894 12.734 1.00 90.81 94 ILE A N 1
ATOM 700 C CA . ILE A 1 94 ? -11.656 -3.584 12.876 1.00 90.81 94 ILE A CA 1
ATOM 701 C C . ILE A 1 94 ? -12.697 -2.511 13.212 1.00 90.81 94 ILE A C 1
ATOM 703 O O . ILE A 1 94 ? -12.483 -1.730 14.136 1.00 90.81 94 ILE A O 1
ATOM 707 N N . GLY A 1 95 ? -13.840 -2.494 12.524 1.00 89.19 95 GLY A N 1
ATOM 708 C CA . GLY A 1 95 ? -14.932 -1.561 12.800 1.00 89.19 95 GLY A CA 1
ATOM 709 C C . GLY A 1 95 ? -15.476 -1.694 14.224 1.00 89.19 95 GLY A C 1
ATOM 710 O O . GLY A 1 95 ? -15.658 -0.686 14.908 1.00 89.19 95 GLY A O 1
ATOM 711 N N . MET A 1 96 ? -15.663 -2.926 14.704 1.00 90.94 96 MET A N 1
ATOM 712 C CA . MET A 1 96 ? -16.117 -3.196 16.071 1.00 90.94 96 MET A CA 1
ATOM 713 C C . MET A 1 96 ? -15.111 -2.696 17.117 1.00 90.94 96 MET A C 1
ATOM 715 O O . MET A 1 96 ? -15.491 -1.981 18.046 1.00 90.94 96 MET A O 1
ATOM 719 N N . VAL A 1 97 ? -13.823 -3.008 16.947 1.00 92.75 97 VAL A N 1
ATOM 720 C CA . VAL A 1 97 ? -12.754 -2.553 17.853 1.00 92.75 97 VAL A CA 1
ATOM 721 C C . VAL A 1 97 ? -12.651 -1.024 17.853 1.00 92.75 97 VAL A C 1
ATOM 723 O O . VAL A 1 97 ? -12.581 -0.405 18.917 1.00 92.75 97 VAL A O 1
ATOM 726 N N . MET A 1 98 ? -12.717 -0.403 16.672 1.00 90.38 98 MET A N 1
ATOM 727 C CA . MET A 1 98 ? -12.664 1.051 16.501 1.00 90.38 98 MET A CA 1
ATOM 728 C C . MET A 1 98 ? -13.847 1.759 17.159 1.00 90.38 98 MET A C 1
ATOM 730 O O . MET A 1 98 ? -13.654 2.766 17.840 1.00 90.38 98 MET A O 1
ATOM 734 N N . ALA A 1 99 ? -15.060 1.225 17.017 1.00 88.00 99 ALA A N 1
ATOM 735 C CA . ALA A 1 99 ? -16.237 1.775 17.678 1.00 88.00 99 ALA A CA 1
ATOM 736 C C . ALA A 1 99 ? -16.063 1.787 19.203 1.00 88.00 99 ALA A C 1
ATOM 738 O O . ALA A 1 99 ? -16.307 2.811 19.842 1.00 88.00 99 ALA A O 1
ATOM 739 N N . VAL A 1 100 ? -15.564 0.687 19.778 1.00 90.81 100 VAL A N 1
ATOM 740 C CA . VAL A 1 100 ? -15.332 0.576 21.223 1.00 90.81 100 VAL A CA 1
ATOM 741 C C . VAL A 1 100 ? -14.247 1.554 21.688 1.00 90.81 100 VAL A C 1
ATOM 743 O O . VAL A 1 100 ? -14.490 2.320 22.624 1.00 90.81 100 VAL A O 1
ATOM 746 N N . GLN A 1 101 ? -13.081 1.612 21.029 1.00 92.06 101 GLN A N 1
ATOM 747 C CA . GLN A 1 101 ? -12.009 2.523 21.465 1.00 92.06 101 GLN A CA 1
ATOM 748 C C . GLN A 1 101 ? -12.396 4.006 21.346 1.00 92.06 101 GLN A C 1
ATOM 750 O O . GLN A 1 101 ? -12.105 4.792 22.251 1.00 92.06 101 GLN A O 1
ATOM 755 N N . PHE A 1 102 ? -13.089 4.401 20.274 1.00 88.00 102 PHE A N 1
ATOM 756 C CA . PHE A 1 102 ? -13.525 5.785 20.099 1.00 88.00 102 PHE A CA 1
ATOM 757 C C . PHE A 1 102 ? -14.678 6.137 21.035 1.00 88.00 102 PHE A C 1
ATOM 759 O O . PHE A 1 102 ? -14.706 7.259 21.538 1.00 88.00 102 PHE A O 1
ATOM 766 N N . ALA A 1 103 ? -15.591 5.205 21.325 1.00 87.19 103 ALA A N 1
ATOM 767 C CA . ALA A 1 103 ? -16.629 5.419 22.330 1.00 87.19 103 ALA A CA 1
ATOM 768 C C . ALA A 1 103 ? -16.003 5.711 23.701 1.00 87.19 103 ALA A C 1
ATOM 770 O O . ALA A 1 103 ? -16.352 6.705 24.336 1.00 87.19 103 ALA A O 1
ATOM 771 N N . PHE A 1 104 ? -15.012 4.923 24.131 1.00 88.69 104 PHE A N 1
ATOM 772 C CA . PHE A 1 104 ? -14.293 5.184 25.383 1.00 88.69 104 PHE A CA 1
ATOM 773 C C . PHE A 1 104 ? -13.522 6.511 25.375 1.00 88.69 104 PHE A C 1
ATOM 775 O O . PHE A 1 104 ? -13.494 7.199 26.400 1.00 88.69 104 PHE A O 1
ATOM 782 N N . GLY A 1 105 ? -12.930 6.886 24.238 1.00 87.19 105 GLY A N 1
ATOM 783 C CA . GLY A 1 105 ? -12.241 8.166 24.069 1.00 87.19 105 GLY A CA 1
ATOM 784 C C . GLY A 1 105 ? -13.184 9.367 24.176 1.00 87.19 105 GLY A C 1
ATOM 785 O O . GLY A 1 105 ? -12.940 10.274 24.970 1.00 87.19 105 GLY A O 1
ATOM 786 N N . LEU A 1 106 ? -14.293 9.353 23.431 1.00 86.75 106 LEU A N 1
ATOM 787 C CA . LEU A 1 106 ? -15.247 10.468 23.356 1.00 86.75 106 LEU A CA 1
ATOM 788 C C . LEU A 1 106 ? -16.186 10.545 24.561 1.00 86.75 106 LEU A C 1
ATOM 790 O O . LEU A 1 106 ? -16.711 11.622 24.851 1.00 86.75 106 LEU A O 1
ATOM 794 N N . ARG A 1 107 ? -16.354 9.451 25.315 1.00 85.31 107 ARG A N 1
ATOM 795 C CA . ARG A 1 107 ? -17.125 9.447 26.567 1.00 85.31 107 ARG A CA 1
ATOM 796 C C . ARG A 1 107 ? -16.602 10.477 27.572 1.00 85.31 107 ARG A C 1
ATOM 798 O O . ARG A 1 107 ? -17.399 11.079 28.281 1.00 85.31 107 ARG A O 1
ATOM 805 N N . LYS A 1 108 ? -15.288 10.730 27.599 1.00 82.44 108 LYS A N 1
ATOM 806 C CA . LYS A 1 108 ? -14.667 11.748 28.470 1.00 82.44 108 LYS A CA 1
ATOM 807 C C . LYS A 1 108 ? -15.002 13.189 28.068 1.00 82.44 108 LYS A C 1
ATOM 809 O O . LYS A 1 108 ? -14.876 14.087 28.888 1.00 82.44 108 LYS A O 1
ATOM 814 N N . PHE A 1 109 ? -15.435 13.392 26.828 1.00 83.81 109 PHE A N 1
ATOM 815 C CA . PHE A 1 109 ? -15.753 14.698 26.253 1.00 83.81 109 PHE A CA 1
ATOM 816 C C . PHE A 1 109 ? -17.265 14.903 26.063 1.00 83.81 109 PHE A C 1
ATOM 818 O O . PHE A 1 109 ? -17.674 15.864 25.422 1.00 83.81 109 PHE A O 1
ATOM 825 N N . GLY A 1 110 ? -18.102 13.985 26.568 1.00 82.56 110 GLY A N 1
ATOM 826 C CA . GLY A 1 110 ? -19.560 14.036 26.398 1.00 82.56 110 GLY A CA 1
ATOM 827 C C . GLY A 1 110 ? -20.044 13.809 24.958 1.00 82.56 110 GLY A C 1
ATOM 828 O O . GLY A 1 110 ? -21.213 14.023 24.667 1.00 82.56 110 GLY A O 1
ATOM 829 N N . GLY A 1 111 ? -19.169 13.364 24.049 1.00 84.31 111 GLY A N 1
ATOM 830 C CA . GLY A 1 111 ? -19.415 13.346 22.604 1.00 84.31 111 GLY A CA 1
ATOM 831 C C . GLY A 1 111 ? -19.830 11.995 22.015 1.00 84.31 111 GLY A C 1
ATOM 832 O O . GLY A 1 111 ? -19.511 11.742 20.858 1.00 84.31 111 GLY A O 1
ATOM 833 N N . MET A 1 112 ? -20.491 11.108 22.771 1.00 82.44 112 MET A N 1
ATOM 834 C CA . MET A 1 112 ? -20.792 9.738 22.299 1.00 82.44 112 MET A CA 1
ATOM 835 C C . MET A 1 112 ? -21.656 9.689 21.023 1.00 82.44 112 MET A C 1
ATOM 837 O O . MET A 1 112 ? -21.528 8.759 20.233 1.00 82.44 112 MET A O 1
ATOM 841 N N . GLU A 1 113 ? -22.481 10.709 20.774 1.00 86.00 113 GLU A N 1
ATOM 842 C CA . GLU A 1 113 ? -23.242 10.878 19.525 1.00 86.00 113 GLU A CA 1
ATOM 843 C C . GLU A 1 113 ? -22.329 11.010 18.289 1.00 86.00 113 GLU A C 1
ATOM 845 O O . GLU A 1 113 ? -22.626 10.490 17.212 1.00 86.00 113 GLU A O 1
ATOM 850 N N . TYR A 1 114 ? -21.179 11.672 18.441 1.00 86.31 114 TYR A N 1
ATOM 851 C CA . TYR A 1 114 ? -20.258 11.964 17.341 1.00 86.31 114 TYR A CA 1
ATOM 852 C C . TYR A 1 114 ? -19.304 10.810 17.033 1.00 86.31 114 TYR A C 1
ATOM 854 O O . TYR A 1 114 ? -18.642 10.831 15.993 1.00 86.31 114 TYR A O 1
ATOM 862 N N . THR A 1 115 ? -19.253 9.787 17.891 1.00 87.00 115 THR A N 1
ATOM 863 C CA . THR A 1 115 ? -18.362 8.629 17.752 1.00 87.00 115 THR A CA 1
ATOM 864 C C . THR A 1 115 ? -18.458 7.994 16.369 1.00 87.00 115 THR A C 1
ATOM 866 O O . THR A 1 115 ? -17.427 7.792 15.733 1.00 87.00 115 THR A O 1
ATOM 869 N N . GLY A 1 116 ? -19.667 7.766 15.848 1.00 87.19 116 GLY A N 1
ATOM 870 C CA . GLY A 1 116 ? -19.843 7.180 14.515 1.00 87.19 116 GLY A CA 1
ATOM 871 C C . GLY A 1 116 ? -19.275 8.050 13.387 1.00 87.19 116 GLY A C 1
ATOM 872 O O . GLY A 1 116 ? -18.556 7.549 12.523 1.00 87.19 116 GLY A O 1
ATOM 873 N N . ARG A 1 117 ? -19.537 9.367 13.414 1.00 89.81 117 ARG A N 1
ATOM 874 C CA . ARG A 1 117 ? -19.045 10.306 12.387 1.00 89.81 117 ARG A CA 1
ATOM 875 C C . ARG A 1 117 ? -17.526 10.438 12.411 1.00 89.81 117 ARG A C 1
ATOM 877 O O . ARG A 1 117 ? -16.902 10.431 11.353 1.00 89.81 117 ARG A O 1
ATOM 884 N N . VAL A 1 118 ? -16.940 10.546 13.602 1.00 88.12 118 VAL A N 1
ATOM 885 C CA . VAL A 1 118 ? -15.489 10.693 13.767 1.00 88.12 118 VAL A CA 1
ATOM 886 C C . VAL A 1 118 ? -14.772 9.429 13.302 1.00 88.12 118 VAL A C 1
ATOM 888 O O . VAL A 1 118 ? -13.849 9.520 12.498 1.00 88.12 118 VAL A O 1
ATOM 891 N N . VAL A 1 119 ? -15.244 8.251 13.722 1.00 89.56 119 VAL A N 1
ATOM 892 C CA . VAL A 1 119 ? -14.671 6.966 13.295 1.00 89.56 119 VAL A CA 1
ATOM 893 C C . VAL A 1 119 ? -14.742 6.812 11.778 1.00 89.56 119 VAL A C 1
ATOM 895 O O . VAL A 1 119 ? -13.727 6.503 11.158 1.00 89.56 119 VAL A O 1
ATOM 898 N N . ALA A 1 120 ? -15.904 7.066 11.168 1.00 88.81 120 ALA A N 1
ATOM 899 C CA . ALA A 1 120 ? -16.078 6.926 9.724 1.00 88.81 120 ALA A CA 1
ATOM 900 C C . ALA A 1 120 ? -15.153 7.868 8.934 1.00 88.81 120 ALA A C 1
ATOM 902 O O . ALA A 1 120 ? -14.505 7.440 7.976 1.00 88.81 120 ALA A O 1
ATOM 903 N N . LEU A 1 121 ? -15.044 9.132 9.358 1.00 90.94 121 LEU A N 1
ATOM 904 C CA . LEU A 1 121 ? -14.201 10.120 8.687 1.00 90.94 121 LEU A CA 1
ATOM 905 C C . LEU A 1 121 ? -12.708 9.791 8.824 1.00 90.94 121 LEU A C 1
ATOM 907 O O . LEU A 1 121 ? -11.980 9.838 7.831 1.00 90.94 121 LEU A O 1
ATOM 911 N N . SER A 1 122 ? -12.252 9.434 10.027 1.00 89.56 122 SER A N 1
ATOM 912 C CA . SER A 1 122 ? -10.859 9.046 10.275 1.00 89.56 122 SER A CA 1
ATOM 913 C C . SER A 1 122 ? -10.487 7.758 9.540 1.00 89.56 122 SER A C 1
ATOM 915 O O . SER A 1 122 ? -9.393 7.654 8.986 1.00 89.56 122 SER A O 1
ATOM 917 N N . PHE A 1 123 ? -11.404 6.792 9.478 1.00 88.81 123 PHE A N 1
ATOM 918 C CA . PHE A 1 123 ? -11.177 5.543 8.762 1.00 88.81 123 PHE A CA 1
ATOM 919 C C . PHE A 1 123 ? -11.014 5.775 7.256 1.00 88.81 123 PHE A C 1
ATOM 921 O O . PHE A 1 123 ? -10.057 5.286 6.657 1.00 88.81 123 PHE A O 1
ATOM 928 N N . ALA A 1 124 ? -11.914 6.558 6.656 1.00 90.44 124 ALA A N 1
ATOM 929 C CA . ALA A 1 124 ? -11.881 6.844 5.225 1.00 90.44 124 ALA A CA 1
ATOM 930 C C . ALA A 1 124 ? -10.655 7.674 4.807 1.00 90.44 124 ALA A C 1
ATOM 932 O O . ALA A 1 124 ? -10.128 7.466 3.716 1.00 90.44 124 ALA A O 1
ATOM 933 N N . ARG A 1 125 ? -10.195 8.605 5.656 1.00 92.81 125 ARG A N 1
ATOM 934 C CA . ARG A 1 125 ? -9.065 9.494 5.335 1.00 92.81 125 ARG A CA 1
ATOM 935 C C . ARG A 1 125 ? -7.688 8.887 5.572 1.00 92.81 125 ARG A C 1
ATOM 937 O O . ARG A 1 125 ? -6.796 9.158 4.782 1.00 92.81 125 ARG A O 1
ATOM 944 N N . GLU A 1 126 ? -7.515 8.090 6.623 1.00 92.81 126 GLU A N 1
ATOM 945 C CA . GLU A 1 126 ? -6.176 7.665 7.060 1.00 92.81 126 GLU A CA 1
ATOM 946 C C . GLU A 1 126 ? -5.979 6.155 6.913 1.00 92.81 126 GLU A C 1
ATOM 948 O O . GLU A 1 126 ? -5.023 5.688 6.290 1.00 92.81 126 GLU A O 1
ATOM 953 N N . LEU A 1 127 ? -6.913 5.364 7.450 1.00 88.25 127 LEU A N 1
ATOM 954 C CA . LEU A 1 127 ? -6.759 3.910 7.518 1.00 88.25 127 LEU A CA 1
ATOM 955 C C . LEU A 1 127 ? -6.972 3.240 6.162 1.00 88.25 127 LEU A C 1
ATOM 957 O O . LEU A 1 127 ? -6.154 2.411 5.770 1.00 88.25 127 LEU A O 1
ATOM 961 N N . ALA A 1 128 ? -8.020 3.601 5.418 1.00 87.75 128 ALA A N 1
ATOM 962 C CA . ALA A 1 128 ? -8.297 2.977 4.125 1.00 87.75 128 ALA A CA 1
ATOM 963 C C . ALA A 1 128 ? -7.158 3.183 3.095 1.00 87.75 128 ALA A C 1
ATOM 965 O O . ALA A 1 128 ? -6.735 2.191 2.485 1.00 87.75 128 ALA A O 1
ATOM 966 N N . PRO A 1 129 ? -6.581 4.395 2.931 1.00 89.50 129 PRO A N 1
ATOM 967 C CA . PRO A 1 129 ? -5.430 4.598 2.050 1.00 89.50 129 PRO A CA 1
ATOM 968 C C . PRO A 1 129 ? -4.175 3.863 2.530 1.00 89.50 129 PRO A C 1
ATOM 970 O O . PRO A 1 129 ? -3.501 3.224 1.723 1.00 89.50 129 PRO A O 1
ATOM 973 N N . THR A 1 130 ? -3.890 3.889 3.836 1.00 92.50 130 THR A N 1
ATOM 974 C CA . THR A 1 130 ? -2.706 3.231 4.417 1.00 92.50 130 THR A CA 1
ATOM 975 C C . THR A 1 130 ? -2.753 1.715 4.231 1.00 92.50 130 THR A C 1
ATOM 977 O O . THR A 1 130 ? -1.771 1.108 3.799 1.00 92.50 130 THR A O 1
ATOM 980 N N . LEU A 1 131 ? -3.908 1.096 4.492 1.00 86.38 131 LEU A N 1
ATOM 981 C CA . LEU A 1 131 ? -4.112 -0.342 4.300 1.00 86.38 131 LEU A CA 1
ATOM 982 C C . LEU A 1 131 ? -3.996 -0.735 2.824 1.00 86.38 131 LEU A C 1
ATOM 984 O O . LEU A 1 131 ? -3.348 -1.730 2.500 1.00 86.38 131 LEU A O 1
ATOM 988 N N . THR A 1 132 ? -4.565 0.070 1.923 1.00 85.44 132 THR A N 1
ATOM 989 C CA . THR A 1 132 ? -4.470 -0.161 0.474 1.00 85.44 132 THR A CA 1
ATOM 990 C C . THR A 1 132 ? -3.021 -0.068 -0.003 1.00 85.44 132 THR A C 1
ATOM 992 O O . THR A 1 132 ? -2.549 -0.957 -0.712 1.00 85.44 132 THR A O 1
ATOM 995 N N . ALA A 1 133 ? -2.285 0.960 0.430 1.00 87.75 133 ALA A N 1
ATOM 996 C CA . ALA A 1 133 ? -0.872 1.128 0.102 1.00 87.75 133 ALA A CA 1
ATOM 997 C C . ALA A 1 133 ? -0.024 -0.054 0.604 1.00 87.75 133 ALA A C 1
ATOM 999 O O . ALA A 1 133 ? 0.792 -0.591 -0.148 1.00 87.75 133 ALA A O 1
ATOM 1000 N N . GLY A 1 134 ? -0.266 -0.515 1.836 1.00 84.38 134 GLY A N 1
ATOM 1001 C CA . GLY A 1 134 ? 0.411 -1.680 2.408 1.00 84.38 134 GLY A CA 1
ATOM 1002 C C . GLY A 1 134 ? 0.118 -2.980 1.650 1.00 84.38 134 GLY A C 1
ATOM 1003 O O . GLY A 1 134 ? 1.042 -3.720 1.314 1.00 84.38 134 GLY A O 1
ATOM 1004 N N . MET A 1 135 ? -1.150 -3.237 1.318 1.00 83.25 135 MET A N 1
ATOM 1005 C CA . MET A 1 135 ? -1.576 -4.434 0.580 1.00 83.25 135 MET A CA 1
ATOM 1006 C C . MET A 1 135 ? -0.954 -4.491 -0.824 1.00 83.25 135 MET A C 1
ATOM 1008 O O . MET A 1 135 ? -0.448 -5.535 -1.249 1.00 83.25 135 MET A O 1
ATOM 1012 N N . VAL A 1 136 ? -0.964 -3.360 -1.538 1.00 80.25 136 VAL A N 1
ATOM 1013 C CA . VAL A 1 136 ? -0.380 -3.245 -2.881 1.00 80.25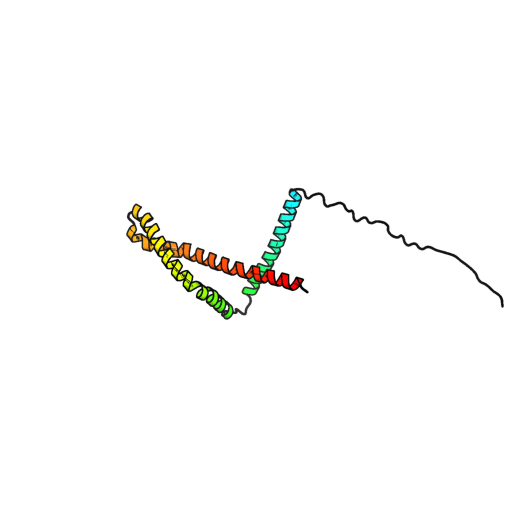 136 VAL A CA 1
ATOM 1014 C C . VAL A 1 136 ? 1.137 -3.422 -2.826 1.00 80.25 136 VAL A C 1
ATOM 1016 O O . VAL A 1 136 ? 1.682 -4.188 -3.621 1.00 80.25 136 VAL A O 1
ATOM 1019 N N . GLY A 1 137 ? 1.815 -2.780 -1.871 1.00 82.19 137 GLY A N 1
ATOM 1020 C CA . GLY A 1 137 ? 3.262 -2.916 -1.696 1.00 82.19 137 GLY A CA 1
ATOM 1021 C C . GLY A 1 137 ? 3.688 -4.346 -1.350 1.00 82.19 137 GLY A C 1
ATOM 1022 O O . GLY A 1 137 ? 4.577 -4.901 -1.998 1.00 82.19 137 GLY A O 1
ATOM 1023 N N . GLY A 1 138 ? 3.015 -4.976 -0.383 1.00 78.75 138 GLY A N 1
ATOM 1024 C CA . GLY A 1 138 ? 3.362 -6.314 0.100 1.00 78.75 138 GLY A CA 1
ATOM 1025 C C . GLY A 1 138 ? 3.204 -7.409 -0.957 1.00 78.75 138 GLY A C 1
ATOM 1026 O O . GLY A 1 138 ? 4.103 -8.230 -1.143 1.00 78.75 138 GLY A O 1
ATOM 1027 N N . ARG A 1 139 ? 2.092 -7.410 -1.707 1.00 73.56 139 ARG A N 1
ATOM 1028 C CA . ARG A 1 139 ? 1.836 -8.464 -2.703 1.00 73.56 139 ARG A CA 1
ATOM 1029 C C . ARG A 1 139 ? 2.695 -8.305 -3.964 1.00 73.56 139 ARG A C 1
ATOM 1031 O O . ARG A 1 139 ? 3.106 -9.306 -4.544 1.00 73.56 139 ARG A O 1
ATOM 1038 N N . ARG A 1 140 ? 3.001 -7.068 -4.379 1.00 71.56 140 ARG A N 1
ATOM 1039 C CA . ARG A 1 140 ? 3.882 -6.804 -5.535 1.00 71.56 140 ARG A CA 1
ATOM 1040 C C . ARG A 1 140 ? 5.349 -7.130 -5.228 1.00 71.56 140 ARG A C 1
ATOM 1042 O O . ARG A 1 140 ? 6.030 -7.680 -6.089 1.00 71.56 140 ARG A O 1
ATOM 1049 N N . GLY A 1 141 ? 5.818 -6.857 -4.007 1.00 67.69 141 GLY A N 1
ATOM 1050 C CA . GLY A 1 141 ? 7.209 -7.101 -3.609 1.00 67.69 141 GLY A CA 1
ATOM 1051 C C . GLY A 1 141 ? 7.602 -8.582 -3.565 1.00 67.69 141 GLY A C 1
ATOM 1052 O O . GLY A 1 141 ? 8.697 -8.936 -3.995 1.00 67.69 141 GLY A O 1
ATOM 1053 N N . SER A 1 142 ? 6.704 -9.461 -3.104 1.00 68.44 142 SER A N 1
ATOM 1054 C CA . SER A 1 142 ? 7.011 -10.892 -2.952 1.00 68.44 142 SER A CA 1
ATOM 1055 C C . SER A 1 142 ? 7.126 -11.646 -4.282 1.00 68.44 142 SER A C 1
ATOM 1057 O O . SER A 1 142 ? 7.907 -12.588 -4.369 1.00 68.44 142 SER A O 1
ATOM 1059 N N . GLY A 1 143 ? 6.348 -11.264 -5.301 1.00 65.19 143 GLY A N 1
ATOM 1060 C CA . GLY A 1 143 ? 6.367 -11.935 -6.608 1.00 65.19 143 GLY A CA 1
ATOM 1061 C C . GLY A 1 143 ? 7.553 -11.513 -7.478 1.00 65.19 143 GLY A C 1
ATOM 1062 O O . GLY A 1 143 ? 8.246 -12.356 -8.039 1.00 65.19 143 GLY A O 1
ATOM 1063 N N . MET A 1 144 ? 7.850 -10.209 -7.519 1.00 67.81 144 MET A N 1
ATOM 1064 C CA . MET A 1 144 ? 8.885 -9.658 -8.406 1.00 67.81 144 MET A CA 1
ATOM 1065 C C . MET A 1 144 ? 10.309 -10.102 -8.033 1.00 67.81 144 MET A C 1
ATOM 1067 O O . MET A 1 144 ? 11.148 -10.272 -8.915 1.00 67.81 144 MET A O 1
ATOM 1071 N N . GLY A 1 145 ? 10.593 -10.311 -6.742 1.00 67.75 145 GLY A N 1
ATOM 1072 C CA . GLY A 1 145 ? 11.902 -10.801 -6.293 1.00 67.75 145 GLY A CA 1
ATOM 1073 C C . GLY A 1 145 ? 12.150 -12.277 -6.625 1.00 67.75 145 GLY A C 1
ATOM 1074 O O . GLY A 1 145 ? 13.277 -12.655 -6.942 1.00 67.75 145 GLY A O 1
ATOM 1075 N N . GLY A 1 146 ? 11.098 -13.102 -6.593 1.00 66.94 146 GLY A N 1
ATOM 1076 C CA . GLY A 1 146 ? 11.184 -14.536 -6.880 1.00 66.94 146 GLY A CA 1
ATOM 1077 C C . GLY A 1 146 ? 11.405 -14.834 -8.362 1.00 66.94 146 GLY A C 1
ATOM 1078 O O . GLY A 1 146 ? 12.269 -15.637 -8.702 1.00 66.94 146 GLY A O 1
ATOM 1079 N N . GLU A 1 147 ? 10.684 -14.142 -9.247 1.00 64.38 147 GLU A N 1
ATOM 1080 C CA . GLU A 1 147 ? 10.817 -14.316 -10.701 1.00 64.38 147 GLU A CA 1
ATOM 1081 C C . GLU A 1 147 ? 12.184 -13.834 -11.208 1.00 64.38 147 GLU A C 1
ATOM 1083 O O . GLU A 1 147 ? 12.855 -14.545 -11.953 1.00 64.38 147 GLU A O 1
ATOM 1088 N N . GLY A 1 148 ? 12.654 -12.670 -10.747 1.00 69.19 148 GLY A N 1
ATOM 1089 C CA . GLY A 1 148 ? 13.971 -12.152 -11.133 1.00 69.19 148 GLY A CA 1
ATOM 1090 C C . GLY A 1 148 ? 15.140 -13.028 -10.657 1.00 69.19 148 GLY A C 1
ATOM 1091 O O . GLY A 1 148 ? 16.125 -13.186 -11.377 1.00 69.19 148 GLY A O 1
ATOM 1092 N N . GLY A 1 149 ? 15.030 -13.629 -9.467 1.00 63.19 149 GLY A N 1
ATOM 1093 C CA . GLY A 1 149 ? 16.037 -14.553 -8.935 1.00 63.19 149 GLY A CA 1
ATOM 1094 C C . GLY A 1 149 ? 16.044 -15.915 -9.635 1.00 63.19 149 GLY A C 1
ATOM 1095 O O . GLY A 1 149 ? 17.114 -16.456 -9.912 1.00 63.19 149 GLY A O 1
ATOM 1096 N N . ALA A 1 150 ? 14.866 -16.447 -9.975 1.00 65.06 150 ALA A N 1
ATOM 1097 C CA . ALA A 1 150 ? 14.732 -17.732 -10.662 1.00 65.06 150 ALA A CA 1
ATOM 1098 C C . ALA A 1 150 ? 15.296 -17.703 -12.093 1.00 65.06 150 ALA A C 1
ATOM 1100 O O . ALA A 1 150 ? 15.910 -18.675 -12.538 1.00 65.06 150 ALA A O 1
ATOM 1101 N N . LEU A 1 151 ? 15.144 -16.577 -12.797 1.00 74.56 151 LEU A N 1
ATOM 1102 C CA . LEU A 1 151 ? 15.702 -16.405 -14.141 1.00 74.56 151 LEU A CA 1
ATOM 1103 C C . LEU A 1 151 ? 17.235 -16.414 -14.124 1.00 74.56 151 LEU A C 1
ATOM 1105 O O . LEU A 1 151 ? 17.846 -17.091 -14.945 1.00 74.56 151 LEU A O 1
ATOM 1109 N N . LYS A 1 152 ? 17.856 -15.756 -13.136 1.00 65.81 152 LYS A N 1
ATOM 1110 C CA . LYS A 1 152 ? 19.319 -15.739 -12.999 1.00 65.81 152 LYS A CA 1
ATOM 1111 C C . LYS A 1 152 ? 19.901 -17.116 -12.672 1.00 65.81 152 LYS A C 1
ATOM 1113 O O . LYS A 1 152 ? 20.948 -17.470 -13.194 1.00 65.81 152 LYS A O 1
ATOM 1118 N N . VAL A 1 153 ? 19.204 -17.905 -11.851 1.00 64.75 153 VAL A N 1
ATOM 1119 C CA . VAL A 1 153 ? 19.606 -19.290 -11.547 1.00 64.75 153 VAL A CA 1
ATOM 1120 C C . VAL A 1 153 ? 19.486 -20.187 -12.775 1.00 64.75 153 VAL A C 1
ATOM 1122 O O . VAL A 1 153 ? 20.309 -21.071 -12.954 1.00 64.75 153 VAL A O 1
ATOM 1125 N N . THR A 1 154 ? 18.494 -19.963 -13.636 1.00 65.38 154 THR A N 1
ATOM 1126 C CA . THR A 1 154 ? 18.289 -20.808 -14.822 1.00 65.38 154 THR A CA 1
ATOM 1127 C C . THR A 1 154 ? 19.327 -20.530 -15.917 1.00 65.38 154 THR A C 1
ATOM 1129 O O . THR A 1 154 ? 19.730 -21.464 -16.604 1.00 65.38 154 THR A O 1
ATOM 1132 N N . GLU A 1 155 ? 19.806 -19.286 -16.052 1.00 70.75 155 GLU A N 1
ATOM 1133 C CA . GLU A 1 155 ? 20.877 -18.933 -17.003 1.00 70.75 155 GLU A CA 1
ATOM 1134 C C . GLU A 1 155 ? 22.277 -19.406 -16.574 1.00 70.75 155 GLU A C 1
ATOM 1136 O O . GLU A 1 155 ? 23.138 -19.558 -17.429 1.00 70.75 155 GLU A O 1
ATOM 1141 N N . GLU A 1 156 ? 22.518 -19.685 -15.287 1.00 57.28 156 GLU A N 1
ATOM 1142 C CA . GLU A 1 156 ? 23.800 -20.250 -14.823 1.00 57.28 156 GLU A CA 1
ATOM 1143 C C . GLU A 1 156 ? 23.900 -21.780 -14.997 1.00 57.28 156 GLU A C 1
ATOM 1145 O O . GLU A 1 156 ? 24.957 -22.358 -14.746 1.00 57.28 156 GLU A O 1
ATOM 1150 N N . ILE A 1 157 ? 22.822 -22.453 -15.420 1.00 57.69 157 ILE A N 1
ATOM 1151 C CA . ILE A 1 157 ? 22.774 -23.922 -15.573 1.00 57.69 157 ILE A CA 1
ATOM 1152 C C . ILE A 1 157 ? 22.984 -24.353 -17.047 1.00 57.69 157 ILE A C 1
ATOM 1154 O O . ILE A 1 157 ? 22.847 -25.533 -17.375 1.00 57.69 157 ILE A O 1
ATOM 1158 N N . HIS A 1 158 ? 23.357 -23.434 -17.944 1.00 47.59 158 HIS A N 1
ATOM 1159 C CA . HIS A 1 158 ? 23.738 -23.726 -19.335 1.00 47.59 158 HIS A CA 1
ATOM 1160 C C . HIS A 1 158 ? 25.122 -23.158 -19.657 1.00 47.59 158 HIS A C 1
ATOM 1162 O O . HIS A 1 158 ? 25.893 -23.866 -20.343 1.00 47.59 158 HIS A O 1
#

pLDDT: mean 77.35, std 13.95, range [34.75, 93.62]

Secondary structure (DSSP, 8-state):
--------------------------PPPPPPHHHHHHHHHHHHHHHHHHHHHHHHHHHHHHTSSP--HHHHHHHHHHHHHHHHHHHHHHHHHHHHHHHHHHHHHHHTTT-GGGHHHHHHHHIIIIIHHHHHHHHHHHHHHHHHHHHHHHHHHHHTT-

Radius of gyration: 36.13 Å; chains: 1; bounding box: 108×49×88 Å